Protein AF-A0A7R9CDE8-F1 (afdb_monomer_lite)

pLDDT: mean 76.6, std 14.54, range [32.41, 92.19]

InterPro domains:
  IPR005607 BSD domain [PS50858] (102-149)
  IPR005607 BSD domain [SM00751] (102-157)
  IPR011993 PH-like domain superfamily [G3DSA:2.30.29.30] (1-110)
  IPR013876 TFIIH p62 subunit, N-terminal [PF08567] (16-100)
  IPR027079 TFIIH subunit Tfb1/GTF2H1 [PTHR12856] (1-173)
  IPR035925 BSD domain superfamily [SSF140383] (107-149)

Organism: Timema cristinae (NCBI:txid61476)

Foldseek 3Di:
DDPPPFAFPDKDQQKDWDHFRGIWTDTLFWTWTDGPPDPDGPDIGGLLFFPDKDFDDPPDPWTWIWTAGPVRDITIMTGDDPVDPVVSVVSSVVVRVVSVVSNVVVVVVVVVVVVVVVVLCVVDVVLVVVCCVCPVVPVDHPVVSCVPPVVVVVVVVVVVVPPPDDPPPVPPPPDDDD

Secondary structure (DSSP, 8-state):
-------EEEEES-EEETTB-EEEEEESSEEEEEETT--SEEEEEETTTEEEEEEPPTT-SS-EEEEEETTS-EEEEEE--TT-HHHHHHHHHHHHHHHHHHHHHHHHHHHHHHHHHHHHHHH-HHHHHHHIIIIITTSS-HHHHIIIIIHHHHHHHHHHTT-----GGGS-------

Radius of gyration: 25.06 Å; chains: 1; bounding box: 55×73×56 Å

Structure (mmCIF, N/CA/C/O backbone):
data_AF-A0A7R9CDE8-F1
#
_entry.id   AF-A0A7R9CDE8-F1
#
loop_
_atom_site.group_PDB
_atom_site.id
_atom_site.type_symbol
_atom_site.label_atom_id
_atom_site.label_alt_id
_atom_site.label_comp_id
_atom_site.label_asym_id
_atom_site.label_entity_id
_atom_site.label_seq_id
_atom_site.pdbx_PDB_ins_code
_atom_site.Cartn_x
_atom_site.Cartn_y
_atom_site.Cartn_z
_atom_site.occupancy
_atom_site.B_iso_or_equiv
_atom_site.auth_seq_id
_atom_site.auth_comp_id
_atom_site.auth_asym_id
_atom_site.auth_atom_id
_atom_site.pdbx_PDB_model_num
ATOM 1 N N . MET A 1 1 ? -23.357 2.181 -11.355 1.00 32.41 1 MET A N 1
ATOM 2 C CA . MET A 1 1 ? -21.954 1.822 -11.059 1.00 32.41 1 MET A CA 1
ATOM 3 C C . MET A 1 1 ? -21.377 2.973 -10.256 1.00 32.41 1 MET A C 1
ATOM 5 O O . MET A 1 1 ? -21.365 4.085 -10.759 1.00 32.41 1 MET A O 1
ATOM 9 N N . THR A 1 2 ? -21.061 2.762 -8.981 1.00 33.72 2 THR A N 1
ATOM 10 C CA . THR A 1 2 ? -20.652 3.831 -8.057 1.00 33.72 2 THR A CA 1
ATOM 11 C C . THR A 1 2 ? -19.143 4.044 -8.179 1.00 33.72 2 THR A C 1
ATOM 13 O O . THR A 1 2 ? -18.366 3.422 -7.460 1.00 33.72 2 THR A O 1
ATOM 16 N N . THR A 1 3 ? -18.696 4.856 -9.135 1.00 39.66 3 THR A N 1
ATOM 17 C CA . THR A 1 3 ? -17.287 5.264 -9.200 1.00 39.66 3 THR A CA 1
ATOM 18 C C . THR A 1 3 ? -17.080 6.383 -8.187 1.00 39.66 3 THR A C 1
ATOM 20 O O . THR A 1 3 ? -17.250 7.558 -8.500 1.00 39.66 3 THR A O 1
ATOM 23 N N . SER A 1 4 ? -16.783 6.019 -6.942 1.00 49.47 4 SER A N 1
ATOM 24 C CA . SER A 1 4 ? -16.124 6.930 -6.011 1.00 49.47 4 SER A CA 1
ATOM 25 C C . SER A 1 4 ? -14.813 7.361 -6.670 1.00 49.47 4 SER A C 1
ATOM 27 O O . SER A 1 4 ? -13.915 6.536 -6.828 1.00 49.47 4 SER A O 1
ATOM 29 N N . SER A 1 5 ? -14.757 8.601 -7.159 1.00 52.75 5 SER A N 1
ATOM 30 C CA . SER A 1 5 ? -13.562 9.196 -7.757 1.00 52.75 5 SER A CA 1
ATOM 31 C C . SER A 1 5 ? -12.474 9.264 -6.692 1.00 52.75 5 SER A C 1
ATOM 33 O O . SER A 1 5 ? -12.478 10.159 -5.855 1.00 52.75 5 SER A O 1
ATOM 35 N N . GLU A 1 6 ? -11.592 8.273 -6.669 1.00 66.88 6 GLU A N 1
ATOM 36 C CA . GLU A 1 6 ? -10.419 8.287 -5.804 1.00 66.88 6 GLU A CA 1
ATOM 37 C C . GLU A 1 6 ? -9.305 9.098 -6.461 1.00 66.88 6 GLU A C 1
ATOM 39 O O . GLU A 1 6 ? -9.012 8.923 -7.646 1.00 66.88 6 GLU A O 1
ATOM 44 N N . ASP A 1 7 ? -8.654 9.953 -5.674 1.00 79.62 7 ASP A N 1
ATOM 45 C CA . ASP A 1 7 ? -7.469 10.685 -6.107 1.00 79.62 7 ASP A CA 1
ATOM 46 C C . ASP A 1 7 ? -6.307 9.722 -6.377 1.00 79.62 7 ASP A C 1
ATOM 48 O O . ASP A 1 7 ? -5.789 9.042 -5.480 1.00 79.62 7 ASP A O 1
ATOM 52 N N . VAL A 1 8 ? -5.897 9.675 -7.645 1.00 85.88 8 VAL A N 1
ATOM 53 C CA . VAL A 1 8 ? -4.710 8.954 -8.104 1.00 85.88 8 VAL A CA 1
ATOM 54 C C . VAL A 1 8 ? -3.488 9.821 -7.821 1.00 85.88 8 VAL A C 1
ATOM 56 O O . VAL A 1 8 ? -3.325 10.890 -8.403 1.00 85.88 8 VAL A O 1
ATOM 59 N N . LEU A 1 9 ? -2.608 9.341 -6.946 1.00 87.69 9 LEU A N 1
ATOM 60 C CA . LEU A 1 9 ? -1.370 10.028 -6.575 1.00 87.69 9 LEU A CA 1
ATOM 61 C C . LEU A 1 9 ? -0.237 9.722 -7.558 1.00 87.69 9 LEU A C 1
ATOM 63 O O . LEU A 1 9 ? 0.574 10.590 -7.872 1.00 87.69 9 LEU A O 1
ATOM 67 N N . LEU A 1 10 ? -0.167 8.477 -8.033 1.00 88.62 10 LEU A N 1
ATOM 68 C CA . LEU A 1 10 ? 0.856 8.025 -8.972 1.00 88.62 10 LEU A CA 1
ATOM 69 C C . LEU A 1 10 ? 0.290 6.940 -9.887 1.00 88.62 10 LEU A C 1
ATOM 71 O O . LEU A 1 10 ? -0.425 6.049 -9.431 1.00 88.62 10 LEU A O 1
ATOM 75 N N . GLN A 1 11 ? 0.657 6.982 -11.164 1.00 89.81 11 GLN A N 1
ATOM 76 C CA . GLN A 1 11 ? 0.333 5.942 -12.140 1.00 89.81 11 GLN A CA 1
ATOM 77 C C . GLN A 1 11 ? 1.594 5.519 -12.897 1.00 89.81 11 GLN A C 1
ATOM 79 O O . GLN A 1 11 ? 2.319 6.372 -13.403 1.00 89.81 11 GLN A O 1
ATOM 84 N N . ILE A 1 12 ? 1.853 4.213 -12.980 1.00 89.25 12 ILE A N 1
ATOM 85 C CA . ILE A 1 12 ? 2.988 3.632 -13.710 1.00 89.25 12 ILE A CA 1
ATOM 86 C C . ILE A 1 12 ? 2.454 2.581 -14.687 1.00 89.25 12 ILE A C 1
ATOM 88 O O . ILE A 1 12 ? 1.995 1.523 -14.262 1.00 89.25 12 ILE A O 1
ATOM 92 N N . GLY A 1 13 ? 2.525 2.859 -15.992 1.00 85.44 13 GLY A N 1
ATOM 93 C CA . GLY A 1 13 ? 1.941 2.011 -17.046 1.00 85.44 13 GLY A CA 1
ATOM 94 C C . GLY A 1 13 ? 2.706 0.731 -17.378 1.00 85.44 13 GLY A C 1
ATOM 95 O O . GLY A 1 13 ? 2.175 -0.168 -18.012 1.00 85.44 13 GLY A O 1
ATOM 96 N N . GLN A 1 14 ? 3.966 0.629 -16.971 1.00 86.88 14 GLN A N 1
ATOM 97 C CA . GLN A 1 14 ? 4.861 -0.433 -17.435 1.00 86.88 14 GLN A CA 1
ATOM 98 C C . GLN A 1 14 ? 5.123 -1.454 -16.335 1.00 86.88 14 GLN A C 1
ATOM 100 O O . GLN A 1 14 ? 6.269 -1.749 -15.979 1.00 86.88 14 GLN A O 1
ATOM 105 N N . VAL A 1 15 ? 4.032 -1.971 -15.765 1.00 90.12 15 VAL A N 1
ATOM 106 C CA . VAL A 1 15 ? 4.065 -2.884 -14.625 1.00 90.12 15 VAL A CA 1
ATOM 107 C C . VAL A 1 15 ? 3.381 -4.197 -14.972 1.00 90.12 15 VAL A C 1
ATOM 109 O O . VAL A 1 15 ? 2.166 -4.299 -15.104 1.00 90.12 15 VAL A O 1
ATOM 112 N N . ARG A 1 16 ? 4.171 -5.262 -15.027 1.00 88.88 16 ARG A N 1
ATOM 113 C CA . ARG A 1 16 ? 3.683 -6.621 -15.211 1.00 88.88 16 ARG A CA 1
ATOM 114 C C . ARG A 1 16 ? 3.295 -7.238 -13.873 1.00 88.88 16 ARG A C 1
ATOM 116 O O . ARG A 1 16 ? 4.098 -7.290 -12.941 1.00 88.88 16 ARG A O 1
ATOM 123 N N . TYR A 1 17 ? 2.091 -7.787 -13.793 1.00 88.12 17 TYR A N 1
ATOM 124 C CA . TYR A 1 17 ? 1.631 -8.577 -12.655 1.00 88.12 17 TYR A CA 1
ATOM 125 C C . TYR A 1 17 ? 1.186 -9.964 -13.125 1.00 88.12 17 TYR A C 1
ATOM 127 O O . TYR A 1 17 ? 0.364 -10.113 -14.030 1.00 88.12 17 TYR A O 1
ATOM 135 N N . LYS A 1 18 ? 1.734 -11.017 -12.505 1.00 83.69 18 LYS A N 1
ATOM 136 C CA . LYS A 1 18 ? 1.545 -12.419 -12.928 1.00 83.69 18 LYS A CA 1
ATOM 137 C C . LYS A 1 18 ? 1.888 -12.620 -14.417 1.00 83.69 18 LYS A C 1
ATOM 139 O O . LYS A 1 18 ? 3.065 -12.682 -14.759 1.00 83.69 18 LYS A O 1
ATOM 144 N N . LYS A 1 19 ? 0.878 -12.759 -15.283 1.00 79.12 19 LYS A N 1
ATOM 145 C CA . LYS A 1 19 ? 1.012 -12.959 -16.739 1.00 79.12 19 LYS A CA 1
ATOM 146 C C . LYS A 1 19 ? 0.460 -11.789 -17.566 1.00 79.12 19 LYS A C 1
ATOM 148 O O . LYS A 1 19 ? 0.449 -11.894 -18.784 1.00 79.12 19 LYS A O 1
ATOM 153 N N . GLY A 1 20 ? -0.030 -10.731 -16.921 1.00 81.25 20 GLY A N 1
ATOM 154 C CA . GLY A 1 20 ? -0.590 -9.565 -17.597 1.00 81.25 20 GLY A CA 1
ATOM 155 C C . GLY A 1 20 ? 0.340 -8.367 -17.484 1.00 81.25 20 GLY A C 1
ATOM 156 O O . GLY A 1 20 ? 0.901 -8.117 -16.415 1.00 81.25 20 GLY A O 1
ATOM 157 N N . ASP A 1 21 ? 0.492 -7.645 -18.584 1.00 88.12 21 ASP A N 1
ATOM 158 C CA . ASP A 1 21 ? 1.012 -6.281 -18.589 1.00 88.12 21 ASP A CA 1
ATOM 159 C C . ASP A 1 21 ? -0.108 -5.313 -18.210 1.00 88.12 21 ASP A C 1
ATOM 161 O O . ASP A 1 21 ? -1.286 -5.620 -18.401 1.00 88.12 21 ASP A O 1
ATOM 165 N N . GLY A 1 22 ? 0.240 -4.191 -17.592 1.00 89.81 22 GLY A N 1
ATOM 166 C CA . GLY A 1 22 ? -0.759 -3.246 -17.129 1.00 89.81 22 GLY A CA 1
ATOM 167 C C . GLY A 1 22 ? -0.195 -2.092 -16.318 1.00 89.81 22 GLY A C 1
ATOM 168 O O . GLY A 1 22 ? 1.013 -1.958 -16.115 1.00 89.81 22 GLY A O 1
ATOM 169 N N . THR A 1 23 ? -1.111 -1.284 -15.806 1.00 90.06 23 THR A N 1
ATOM 170 C CA . THR A 1 23 ? -0.811 -0.034 -15.118 1.00 90.06 23 THR A CA 1
ATOM 171 C C . THR A 1 23 ? -1.046 -0.179 -13.621 1.00 90.06 23 THR A C 1
ATOM 173 O O . THR A 1 23 ? -2.113 -0.602 -13.169 1.00 90.06 23 THR A O 1
ATOM 176 N N . LEU A 1 24 ? -0.035 0.185 -12.835 1.00 91.12 24 LEU A N 1
ATOM 177 C CA . LEU A 1 24 ? -0.119 0.292 -11.384 1.00 91.12 24 LEU A CA 1
ATOM 178 C C . LEU A 1 24 ? -0.553 1.707 -10.997 1.00 91.12 24 LEU A C 1
ATOM 180 O O . LEU A 1 24 ? 0.096 2.679 -11.370 1.00 91.12 24 LEU A O 1
ATOM 184 N N . TYR A 1 25 ? -1.607 1.803 -10.200 1.00 90.12 25 TYR A N 1
ATOM 185 C CA . TYR A 1 25 ? -2.165 3.034 -9.662 1.00 90.12 25 TYR A CA 1
ATOM 186 C C . TYR A 1 25 ? -1.993 3.053 -8.148 1.00 90.12 25 TYR A C 1
ATOM 188 O O . TYR A 1 25 ? -2.468 2.173 -7.430 1.0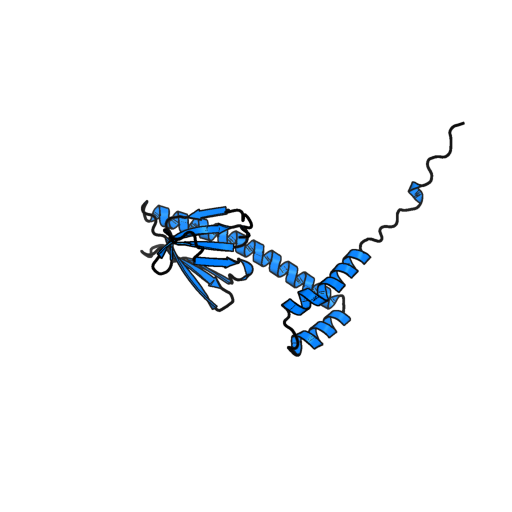0 90.12 25 TYR A O 1
ATOM 196 N N . VAL A 1 26 ? -1.319 4.081 -7.657 1.00 90.50 26 VAL A N 1
ATOM 197 C CA . VAL A 1 26 ? -1.220 4.399 -6.236 1.00 90.50 26 VAL A CA 1
ATOM 198 C C . VAL A 1 26 ? -2.258 5.480 -5.961 1.00 90.50 26 VAL A C 1
ATOM 200 O O . VAL A 1 26 ? -2.131 6.596 -6.464 1.00 90.50 26 VAL A O 1
ATOM 203 N N . MET A 1 27 ? -3.312 5.141 -5.225 1.00 90.19 27 MET A N 1
ATOM 204 C CA . MET A 1 27 ? -4.382 6.070 -4.844 1.00 90.19 27 MET A CA 1
ATOM 205 C C . MET A 1 27 ? -4.189 6.512 -3.389 1.00 90.19 27 MET A C 1
ATOM 207 O O . MET A 1 27 ? -3.269 6.059 -2.715 1.00 90.19 27 MET A O 1
ATOM 211 N N . ASN A 1 28 ? -5.045 7.393 -2.873 1.00 85.25 28 ASN A N 1
ATOM 212 C CA . ASN A 1 28 ? -4.934 7.844 -1.481 1.00 85.25 28 ASN A CA 1
ATOM 213 C C . ASN A 1 28 ? -5.251 6.746 -0.439 1.00 85.25 28 ASN A C 1
ATOM 215 O O . ASN A 1 28 ? -4.642 6.725 0.629 1.00 85.25 28 ASN A O 1
ATOM 219 N N . GLU A 1 29 ? -6.165 5.816 -0.741 1.00 83.62 29 GLU A N 1
ATOM 220 C CA . GLU A 1 29 ? -6.612 4.779 0.214 1.00 83.62 29 GLU A CA 1
ATOM 221 C C . GLU A 1 29 ? -6.159 3.355 -0.142 1.00 83.62 29 GLU A C 1
ATOM 223 O O . GLU A 1 29 ? -6.133 2.460 0.713 1.00 83.62 29 GLU A O 1
ATOM 228 N N . ARG A 1 30 ? -5.794 3.125 -1.407 1.00 88.62 30 ARG A N 1
ATOM 229 C CA . ARG A 1 30 ? -5.478 1.792 -1.918 1.00 88.62 30 ARG A CA 1
ATOM 230 C C . ARG A 1 30 ? -4.464 1.800 -3.053 1.00 88.62 30 ARG A C 1
ATOM 232 O O . ARG A 1 30 ? -4.328 2.754 -3.810 1.00 88.62 30 ARG A O 1
ATOM 239 N N . LEU A 1 31 ? -3.789 0.669 -3.201 1.00 90.50 31 LEU A N 1
ATOM 240 C CA . LEU A 1 31 ? -2.982 0.331 -4.362 1.00 90.50 31 LEU A CA 1
ATOM 241 C C . LEU A 1 31 ? -3.828 -0.509 -5.321 1.00 90.50 31 LEU A C 1
ATOM 243 O O . LEU A 1 31 ? -4.306 -1.577 -4.939 1.00 90.50 31 LEU A O 1
ATOM 247 N N . ALA A 1 32 ? -3.981 -0.063 -6.561 1.00 90.50 32 ALA A N 1
ATOM 248 C CA . ALA A 1 32 ? -4.718 -0.773 -7.598 1.00 90.50 32 ALA A CA 1
ATOM 249 C C . ALA A 1 32 ? -3.809 -1.107 -8.784 1.00 90.50 32 ALA A C 1
ATOM 251 O O . ALA A 1 32 ? -2.917 -0.346 -9.131 1.00 90.50 32 ALA A O 1
ATOM 252 N N . TRP A 1 33 ? -4.033 -2.244 -9.431 1.00 90.81 33 TRP A N 1
ATOM 253 C CA . TRP A 1 33 ? -3.384 -2.592 -10.691 1.00 90.81 33 TRP A CA 1
ATOM 254 C C . TRP A 1 33 ? -4.443 -3.009 -11.706 1.00 90.81 33 TRP A C 1
ATOM 256 O O . TRP A 1 33 ? -5.317 -3.839 -11.416 1.00 90.81 33 TRP A O 1
ATOM 266 N N . MET A 1 34 ? -4.365 -2.409 -12.889 1.00 88.31 34 MET A N 1
ATOM 267 C CA . MET A 1 34 ? -5.272 -2.651 -14.006 1.00 88.31 34 MET A CA 1
ATOM 268 C C . MET A 1 34 ? -4.498 -3.300 -15.142 1.00 88.31 34 MET A C 1
ATOM 270 O O . MET A 1 34 ? -3.383 -2.886 -15.440 1.00 88.31 34 MET A O 1
ATOM 274 N N . VAL A 1 35 ? -5.083 -4.325 -15.755 1.00 87.00 35 VAL A N 1
ATOM 275 C CA . VAL A 1 35 ? -4.462 -5.023 -16.883 1.00 87.00 35 VAL A CA 1
ATOM 276 C C . VAL A 1 35 ? -4.670 -4.213 -18.158 1.00 87.00 35 VAL A C 1
ATOM 278 O O . VAL A 1 35 ? -5.769 -3.716 -18.408 1.00 87.00 35 VAL A O 1
ATOM 281 N N . ASP A 1 36 ? -3.633 -4.107 -18.980 1.00 73.12 36 ASP A N 1
ATOM 282 C CA . ASP A 1 36 ? -3.761 -3.507 -20.302 1.00 73.12 36 ASP A CA 1
ATOM 283 C C . ASP A 1 36 ? -4.755 -4.358 -21.115 1.00 73.12 36 ASP A C 1
ATOM 285 O O . ASP A 1 36 ? -4.695 -5.591 -21.095 1.00 73.12 36 ASP A O 1
ATOM 289 N N . HIS A 1 37 ? -5.720 -3.719 -21.779 1.00 66.38 37 HIS A N 1
ATOM 290 C CA . HIS A 1 37 ? -6.834 -4.348 -22.521 1.00 66.38 37 HIS A CA 1
ATOM 291 C C . HIS A 1 37 ? -8.042 -4.869 -21.718 1.00 66.38 37 HIS A C 1
ATOM 293 O O . HIS A 1 37 ? -8.970 -5.414 -22.323 1.00 66.38 37 HIS A O 1
ATOM 299 N N . ARG A 1 38 ? -8.110 -4.682 -20.393 1.00 63.59 38 ARG A N 1
ATOM 300 C CA . ARG A 1 38 ? -9.394 -4.751 -19.668 1.00 63.59 38 ARG A CA 1
ATOM 301 C C . ARG A 1 38 ? -9.498 -3.562 -18.721 1.00 63.59 38 ARG A C 1
ATOM 303 O O . ARG A 1 38 ? -8.724 -3.480 -17.777 1.00 63.59 38 ARG A O 1
ATOM 310 N N . ASP A 1 39 ? -10.531 -2.736 -18.882 1.00 64.62 39 ASP A N 1
ATOM 311 C CA . ASP A 1 39 ? -10.930 -1.672 -17.935 1.00 64.62 39 ASP A CA 1
ATOM 312 C C . ASP A 1 39 ? -11.428 -2.214 -16.573 1.00 64.62 39 ASP A C 1
ATOM 314 O O . ASP A 1 39 ? -12.243 -1.612 -15.878 1.00 64.62 39 ASP A O 1
ATOM 318 N N . MET A 1 40 ? -10.967 -3.400 -16.175 1.00 68.06 40 MET A N 1
ATOM 319 C CA . MET A 1 40 ? -11.255 -4.005 -14.888 1.00 68.06 40 MET A CA 1
ATOM 320 C C . MET A 1 40 ? -10.000 -3.993 -14.024 1.00 68.06 40 MET A C 1
ATOM 322 O O . MET A 1 40 ? -8.969 -4.585 -14.364 1.00 68.06 40 MET A O 1
ATOM 326 N N . VAL A 1 41 ? -10.135 -3.382 -12.847 1.00 75.00 41 VAL A N 1
ATOM 327 C CA . VAL A 1 41 ? -9.157 -3.475 -11.764 1.00 75.00 41 VAL A CA 1
ATOM 328 C C . VAL A 1 41 ? -8.971 -4.948 -11.412 1.00 75.00 41 VAL A C 1
ATOM 330 O O . VAL A 1 41 ? -9.873 -5.595 -10.883 1.00 75.00 41 VAL A O 1
ATOM 333 N N . SER A 1 42 ? -7.802 -5.494 -11.738 1.00 80.62 42 SER A N 1
ATOM 334 C CA . SER A 1 42 ? -7.503 -6.909 -11.501 1.00 80.62 42 SER A CA 1
ATOM 335 C C . SER A 1 42 ? -7.006 -7.153 -10.082 1.00 80.62 42 SER A C 1
ATOM 337 O O . SER A 1 42 ? -7.159 -8.250 -9.550 1.00 80.62 42 SER A O 1
ATOM 339 N N . VAL A 1 43 ? -6.385 -6.144 -9.473 1.00 85.56 43 VAL A N 1
ATOM 340 C CA . VAL A 1 43 ? -5.821 -6.229 -8.129 1.00 85.56 43 VAL A CA 1
ATOM 341 C C . VAL A 1 43 ? -6.074 -4.913 -7.413 1.00 85.56 43 VAL A C 1
ATOM 343 O O . VAL A 1 43 ? -5.788 -3.854 -7.962 1.00 85.56 43 VAL A O 1
ATOM 346 N N . SER A 1 44 ? -6.583 -4.971 -6.186 1.00 89.50 44 SER A N 1
ATOM 347 C CA . SER A 1 44 ? -6.777 -3.802 -5.332 1.00 89.50 44 SER A CA 1
ATOM 348 C C . SER A 1 44 ? -6.470 -4.178 -3.889 1.00 89.50 44 SER A C 1
ATOM 350 O O . SER A 1 44 ? -6.998 -5.169 -3.390 1.00 89.50 44 SER A O 1
ATOM 352 N N . HIS A 1 45 ? -5.604 -3.411 -3.233 1.00 89.19 45 HIS A N 1
ATOM 353 C CA . HIS A 1 45 ? -5.202 -3.625 -1.846 1.00 89.19 45 HIS A CA 1
ATOM 354 C C . HIS A 1 45 ? -5.297 -2.318 -1.072 1.00 89.19 45 HIS A C 1
ATOM 356 O O . HIS A 1 45 ? -4.664 -1.333 -1.455 1.00 89.19 45 HIS A O 1
ATOM 362 N N . ARG A 1 46 ? -6.046 -2.308 0.031 1.00 88.75 46 ARG A N 1
ATOM 363 C CA . ARG A 1 46 ? -6.088 -1.157 0.939 1.00 88.75 46 ARG A CA 1
ATOM 364 C C . ARG A 1 46 ? -4.793 -1.062 1.733 1.00 88.75 46 ARG A C 1
ATOM 366 O O . ARG A 1 46 ? -4.197 -2.085 2.066 1.00 88.75 46 ARG A O 1
ATOM 373 N N . TYR A 1 47 ? -4.371 0.152 2.081 1.00 88.31 47 TYR A N 1
ATOM 374 C CA . TYR A 1 47 ? -3.153 0.334 2.883 1.00 88.31 47 TYR A CA 1
ATOM 375 C C . TYR A 1 47 ? -3.255 -0.249 4.292 1.00 88.31 47 TYR A C 1
ATOM 377 O O . TYR A 1 47 ? -2.237 -0.658 4.842 1.00 88.31 47 TYR A O 1
ATOM 385 N N . THR A 1 48 ? -4.465 -0.349 4.843 1.00 83.56 48 THR A N 1
ATOM 386 C CA . THR A 1 48 ? -4.750 -1.003 6.130 1.00 83.56 48 THR A CA 1
ATOM 387 C C . THR A 1 48 ? -4.394 -2.485 6.132 1.00 83.56 48 THR A C 1
ATOM 389 O O . THR A 1 48 ? -3.966 -3.019 7.150 1.00 83.56 48 THR A O 1
ATOM 392 N N . ASP A 1 49 ? -4.530 -3.139 4.979 1.00 85.44 49 ASP A N 1
ATOM 393 C CA . ASP A 1 49 ? -4.353 -4.585 4.852 1.00 85.44 49 ASP A CA 1
ATOM 394 C C . ASP A 1 49 ? -2.911 -4.932 4.476 1.00 85.44 49 ASP A C 1
ATOM 396 O O . ASP A 1 49 ? -2.498 -6.088 4.568 1.00 85.44 49 ASP A O 1
ATOM 400 N N . ILE A 1 50 ? -2.119 -3.938 4.067 1.00 88.62 50 ILE A N 1
ATOM 401 C CA . ILE A 1 50 ? -0.720 -4.106 3.690 1.00 88.62 50 ILE A CA 1
ATOM 402 C C . ILE A 1 50 ? 0.145 -4.106 4.947 1.00 88.62 50 ILE A C 1
ATOM 404 O O . ILE A 1 50 ? 0.370 -3.085 5.590 1.00 88.62 50 ILE A O 1
ATOM 408 N N . LYS A 1 51 ? 0.723 -5.268 5.240 1.00 84.56 51 LYS A N 1
ATOM 409 C CA . LYS A 1 51 ? 1.639 -5.460 6.363 1.00 84.56 51 LYS A CA 1
ATOM 410 C C . LYS A 1 51 ? 3.008 -4.858 6.086 1.00 84.56 51 LYS A C 1
ATOM 412 O O . LYS A 1 51 ? 3.610 -4.224 6.950 1.00 84.56 51 LYS A O 1
ATOM 417 N N . LEU A 1 52 ? 3.545 -5.135 4.900 1.00 86.00 52 LEU A N 1
ATOM 418 C CA . LEU A 1 52 ? 4.862 -4.666 4.487 1.00 86.00 52 LEU A CA 1
ATOM 419 C C . LEU A 1 52 ? 5.008 -4.693 2.970 1.00 86.00 52 LEU A C 1
ATOM 4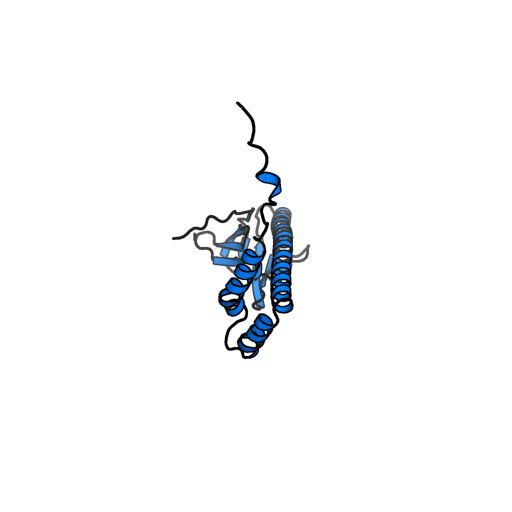21 O O . LEU A 1 52 ? 4.354 -5.461 2.269 1.00 86.00 52 LEU A O 1
ATOM 425 N N . GLN A 1 53 ? 5.941 -3.892 2.477 1.00 87.50 53 GLN A N 1
ATOM 426 C CA . GLN A 1 53 ? 6.423 -3.968 1.107 1.00 87.50 53 GLN A CA 1
ATOM 427 C C . GLN A 1 53 ? 7.883 -4.417 1.087 1.00 87.50 53 GLN A C 1
ATOM 429 O O . GLN A 1 53 ? 8.652 -4.147 2.010 1.00 87.50 53 GLN A O 1
ATOM 434 N N . LYS A 1 54 ? 8.269 -5.108 0.021 1.00 89.00 54 LYS A N 1
ATOM 435 C CA . LYS A 1 54 ? 9.636 -5.527 -0.263 1.00 89.00 54 LYS A CA 1
ATOM 436 C C . LYS A 1 54 ? 9.964 -5.143 -1.688 1.00 89.00 54 LYS A C 1
ATOM 438 O O . LYS A 1 54 ? 9.155 -5.335 -2.588 1.00 89.00 54 LYS A O 1
ATOM 443 N N . ILE A 1 55 ? 11.170 -4.653 -1.895 1.00 89.25 55 ILE A N 1
ATOM 444 C CA . ILE A 1 55 ? 11.706 -4.426 -3.230 1.00 89.25 55 ILE A CA 1
ATOM 445 C C . ILE A 1 55 ? 12.777 -5.466 -3.528 1.00 89.25 55 ILE A C 1
ATOM 447 O O . ILE A 1 55 ? 13.458 -5.955 -2.623 1.00 89.25 55 ILE A O 1
ATOM 451 N N . SER A 1 56 ? 12.937 -5.808 -4.801 1.00 83.50 56 SER A N 1
ATOM 452 C CA . SER A 1 56 ? 14.094 -6.572 -5.248 1.00 83.50 56 SER A CA 1
ATOM 453 C C . SER A 1 56 ? 15.377 -5.776 -4.959 1.00 83.50 56 SER A C 1
ATOM 455 O O . SER A 1 56 ? 15.412 -4.582 -5.286 1.00 83.50 56 SER A O 1
ATOM 457 N N . PRO A 1 57 ? 16.425 -6.410 -4.399 1.00 77.31 57 PRO A N 1
ATOM 458 C CA . PRO A 1 57 ? 17.699 -5.746 -4.151 1.00 77.31 57 PRO A CA 1
ATOM 459 C C . PRO A 1 57 ? 18.313 -5.216 -5.450 1.00 77.31 57 PRO A C 1
ATOM 461 O O . PRO A 1 57 ? 18.111 -5.781 -6.532 1.00 77.31 57 PRO A O 1
ATOM 464 N N . GLU A 1 58 ? 19.051 -4.117 -5.328 1.00 67.12 58 GLU A N 1
ATOM 465 C CA . GLU A 1 58 ? 19.725 -3.460 -6.446 1.00 67.12 58 GLU A CA 1
ATOM 466 C C . GLU A 1 58 ? 20.744 -4.414 -7.089 1.00 67.12 58 GLU A C 1
ATOM 468 O O . GLU A 1 58 ? 21.471 -5.127 -6.400 1.00 67.12 58 GLU A O 1
ATOM 473 N N . GLY A 1 59 ? 20.737 -4.497 -8.423 1.00 67.50 59 GLY A N 1
ATOM 474 C CA . GLY A 1 59 ? 21.579 -5.424 -9.192 1.00 67.50 59 GLY A CA 1
ATOM 475 C C . GLY A 1 59 ? 20.896 -6.723 -9.641 1.00 67.50 59 GLY A C 1
ATOM 476 O O . GLY A 1 59 ? 21.469 -7.470 -10.433 1.00 67.50 59 GLY A O 1
ATOM 477 N N . LYS A 1 60 ? 19.656 -7.007 -9.212 1.00 74.50 60 LYS A N 1
ATOM 478 C CA . LYS A 1 60 ? 18.857 -8.094 -9.810 1.00 74.50 60 LYS A CA 1
ATOM 479 C C . LYS A 1 60 ? 18.357 -7.678 -11.205 1.00 74.50 60 LYS A C 1
ATOM 481 O O . LYS A 1 60 ? 17.836 -6.576 -11.347 1.00 74.50 60 LYS A O 1
ATOM 486 N N . PRO A 1 61 ? 18.378 -8.578 -12.209 1.00 70.75 61 PRO A N 1
ATOM 487 C CA . PRO A 1 61 ? 17.862 -8.287 -13.553 1.00 70.75 61 PRO A CA 1
ATOM 488 C C . PRO A 1 61 ? 16.338 -8.103 -13.587 1.00 70.75 61 PRO A C 1
ATOM 490 O O . PRO A 1 61 ? 15.786 -7.659 -14.586 1.00 70.75 61 PRO A O 1
ATOM 493 N N . LYS A 1 62 ? 15.639 -8.479 -12.508 1.00 80.56 62 LYS A N 1
ATOM 494 C CA . LYS A 1 62 ? 14.193 -8.318 -12.369 1.00 80.56 62 LYS A CA 1
ATOM 495 C C . LYS A 1 62 ? 13.906 -7.294 -11.284 1.00 80.56 62 LYS A C 1
ATOM 497 O O . LYS A 1 62 ? 14.052 -7.604 -10.104 1.00 80.56 62 LYS A O 1
ATOM 502 N N . ILE A 1 63 ? 13.462 -6.114 -11.701 1.00 89.06 63 ILE A N 1
ATOM 503 C CA . ILE A 1 63 ? 13.032 -5.045 -10.803 1.00 89.06 63 ILE A CA 1
ATOM 504 C C . ILE A 1 63 ? 11.598 -5.342 -10.381 1.00 89.06 63 ILE A C 1
ATOM 506 O O . ILE A 1 63 ? 10.687 -5.396 -11.210 1.00 89.06 63 ILE A O 1
ATOM 510 N N . GLN A 1 64 ? 11.413 -5.652 -9.102 1.00 89.25 64 GLN A N 1
ATOM 511 C CA . GLN A 1 64 ? 10.143 -6.127 -8.565 1.00 89.25 64 GLN A CA 1
ATOM 512 C C . GLN A 1 64 ? 9.805 -5.437 -7.247 1.00 89.25 64 GLN A C 1
ATOM 514 O O . GLN A 1 64 ? 10.685 -5.183 -6.425 1.00 89.25 64 GLN A O 1
ATOM 519 N N . LEU A 1 65 ? 8.516 -5.186 -7.035 1.00 91.44 65 LEU A N 1
ATOM 520 C CA . LEU A 1 65 ? 7.953 -4.726 -5.773 1.00 91.44 65 LEU A CA 1
ATOM 521 C C . LEU A 1 65 ? 6.903 -5.734 -5.321 1.00 91.44 65 LEU A C 1
ATOM 523 O O . LEU A 1 65 ? 5.930 -5.999 -6.020 1.00 91.44 65 LEU A O 1
ATOM 527 N N . GLN A 1 66 ? 7.123 -6.319 -4.155 1.00 91.50 66 GLN A N 1
ATOM 528 C CA . GLN A 1 66 ? 6.222 -7.260 -3.519 1.00 91.50 66 GLN A CA 1
ATOM 529 C C . GLN A 1 66 ? 5.505 -6.580 -2.360 1.00 91.50 66 GLN A C 1
ATOM 531 O O . GLN A 1 66 ? 6.135 -6.065 -1.441 1.00 91.50 66 GLN A O 1
ATOM 536 N N . VAL A 1 67 ? 4.182 -6.628 -2.381 1.00 92.19 67 VAL A N 1
ATOM 537 C CA . VAL A 1 67 ? 3.316 -6.182 -1.291 1.00 92.19 67 VAL A CA 1
ATOM 538 C C . VAL A 1 67 ? 2.842 -7.415 -0.539 1.00 92.19 67 VAL A C 1
ATOM 540 O O . VAL A 1 67 ? 2.300 -8.329 -1.153 1.00 92.19 67 VAL A O 1
ATOM 543 N N . VAL A 1 68 ? 3.074 -7.462 0.769 1.00 90.19 68 VAL A N 1
ATOM 544 C CA . VAL A 1 68 ? 2.626 -8.541 1.655 1.00 90.19 68 VAL A CA 1
ATOM 545 C C . VAL A 1 68 ? 1.499 -8.009 2.521 1.00 90.19 68 VAL A C 1
ATOM 547 O O . VAL A 1 68 ? 1.642 -6.974 3.173 1.00 90.19 68 VAL A O 1
ATOM 550 N N . LEU A 1 69 ? 0.394 -8.735 2.523 1.00 90.06 69 LEU A N 1
ATOM 551 C CA . LEU A 1 69 ? -0.820 -8.403 3.244 1.00 90.06 69 LEU A CA 1
ATOM 552 C C . LEU A 1 69 ? -0.848 -9.083 4.621 1.00 90.06 69 LEU A C 1
ATOM 554 O O . LEU A 1 69 ? -0.058 -9.986 4.917 1.00 90.06 69 LEU A O 1
ATOM 558 N N . HIS A 1 70 ? -1.753 -8.632 5.483 1.00 82.62 70 HIS A N 1
ATOM 559 C CA . HIS A 1 70 ? -1.975 -9.205 6.810 1.00 82.62 70 HIS A CA 1
ATOM 560 C C . HIS A 1 70 ? -2.597 -10.610 6.772 1.00 82.62 70 HIS A C 1
ATOM 562 O O . HIS A 1 70 ? -2.355 -11.389 7.692 1.00 82.62 70 HIS A O 1
ATOM 568 N N . ASP A 1 71 ? -3.307 -10.958 5.697 1.00 82.00 71 ASP A N 1
ATOM 569 C CA . ASP A 1 71 ? -3.892 -12.287 5.451 1.00 82.00 71 ASP A CA 1
ATOM 570 C C . ASP A 1 71 ? -2.847 -13.355 5.050 1.00 82.00 71 ASP A C 1
ATOM 572 O O . ASP A 1 71 ? -3.169 -14.535 4.938 1.00 82.00 71 ASP A O 1
ATOM 576 N N . GLY A 1 72 ? -1.586 -12.955 4.838 1.00 79.56 72 GLY A N 1
ATOM 577 C CA . GLY A 1 72 ? -0.505 -13.823 4.362 1.00 79.56 72 GLY A CA 1
ATOM 578 C C . GLY A 1 72 ? -0.369 -13.884 2.836 1.00 79.56 72 GLY A C 1
ATOM 579 O O . GLY A 1 72 ? 0.615 -14.436 2.337 1.00 79.56 72 GLY A O 1
ATOM 580 N N . SER A 1 73 ? -1.290 -13.275 2.090 1.00 88.06 73 SER A N 1
ATOM 581 C CA . SER A 1 73 ? -1.201 -13.120 0.643 1.00 88.06 73 SER A CA 1
ATOM 582 C C . SER A 1 73 ? -0.091 -12.133 0.274 1.00 88.06 73 SER A C 1
ATOM 584 O O . SER A 1 73 ? 0.200 -11.165 0.983 1.00 88.06 73 SER A O 1
ATOM 586 N N . ALA A 1 74 ? 0.551 -12.365 -0.870 1.00 89.38 74 ALA A N 1
ATOM 587 C CA . ALA A 1 74 ? 1.571 -11.465 -1.387 1.00 89.38 74 ALA A CA 1
ATOM 588 C C . ALA A 1 74 ? 1.411 -11.236 -2.889 1.00 89.38 74 ALA A C 1
ATOM 590 O O . ALA A 1 74 ? 1.264 -12.176 -3.671 1.00 89.38 74 ALA A O 1
ATOM 591 N N . SER A 1 75 ? 1.498 -9.974 -3.290 1.00 90.56 75 SER A N 1
ATOM 592 C CA . SER A 1 75 ? 1.365 -9.531 -4.672 1.00 90.56 75 SER A CA 1
ATOM 593 C C . SER A 1 75 ? 2.678 -8.947 -5.167 1.00 90.56 75 SER A C 1
ATOM 595 O O . SER A 1 75 ? 3.136 -7.927 -4.660 1.00 90.56 75 SER A O 1
ATOM 597 N N . THR A 1 76 ? 3.283 -9.599 -6.162 1.00 91.62 76 THR A N 1
ATOM 598 C CA . THR A 1 76 ? 4.558 -9.179 -6.757 1.00 91.62 76 THR A CA 1
ATOM 599 C C . THR A 1 76 ? 4.335 -8.512 -8.107 1.00 91.62 76 THR A C 1
ATOM 601 O O . THR A 1 76 ? 3.894 -9.151 -9.063 1.00 91.62 76 THR A O 1
ATOM 604 N N . PHE A 1 77 ? 4.691 -7.238 -8.180 1.00 91.44 77 PHE A N 1
ATOM 605 C CA . PHE A 1 77 ? 4.673 -6.397 -9.368 1.00 91.44 77 PHE A CA 1
ATOM 606 C C . PHE A 1 77 ? 6.074 -6.332 -9.973 1.00 91.44 77 PHE A C 1
ATOM 608 O O . PHE A 1 77 ? 7.058 -6.206 -9.246 1.00 91.44 77 PHE A O 1
ATOM 615 N N . HIS A 1 78 ? 6.182 -6.431 -11.292 1.00 91.12 78 HIS A N 1
ATOM 616 C CA . HIS A 1 78 ? 7.444 -6.399 -12.020 1.00 91.12 78 HIS A CA 1
ATOM 617 C C . HIS A 1 78 ? 7.482 -5.193 -12.957 1.00 91.12 78 HIS A C 1
ATOM 619 O O . HIS A 1 78 ? 6.636 -5.069 -13.835 1.00 91.12 78 HIS A O 1
ATOM 625 N N . PHE A 1 79 ? 8.466 -4.318 -12.780 1.00 90.19 79 PHE A N 1
ATOM 626 C CA . PHE A 1 79 ? 8.624 -3.117 -13.595 1.00 90.19 79 PHE A CA 1
ATOM 627 C C . PHE A 1 79 ? 9.400 -3.471 -14.862 1.00 90.19 79 PHE A C 1
ATOM 629 O O . PHE A 1 79 ? 10.519 -3.978 -14.781 1.00 90.19 79 PHE A O 1
ATOM 636 N N . VAL A 1 80 ? 8.787 -3.222 -16.018 1.00 88.94 80 VAL A N 1
ATOM 637 C CA . VAL A 1 80 ? 9.302 -3.580 -17.351 1.00 88.94 80 VAL A CA 1
ATOM 638 C C . VAL A 1 80 ? 9.428 -2.359 -18.263 1.00 88.94 80 VAL A C 1
ATOM 640 O O . VAL A 1 80 ? 9.330 -2.482 -19.480 1.00 88.94 80 VAL A O 1
ATOM 643 N N . ASN A 1 81 ? 9.658 -1.179 -17.680 1.00 85.56 81 ASN A N 1
ATOM 644 C CA . ASN A 1 81 ? 9.825 0.072 -18.418 1.00 85.56 81 ASN A CA 1
ATOM 645 C C . ASN A 1 81 ? 10.862 -0.078 -19.554 1.00 85.56 81 ASN A C 1
ATOM 647 O O . ASN A 1 81 ? 11.974 -0.573 -19.334 1.00 85.56 81 ASN A O 1
ATOM 651 N N . HIS A 1 82 ? 10.466 0.297 -20.776 1.00 81.19 82 HIS A N 1
ATOM 652 C CA . HIS A 1 82 ? 11.269 0.159 -21.997 1.00 81.19 82 HIS A CA 1
ATOM 653 C C . HIS A 1 82 ? 12.363 1.227 -22.141 1.00 81.19 82 HIS A C 1
ATOM 655 O O . HIS A 1 82 ? 13.257 1.075 -22.966 1.00 81.19 82 HIS A O 1
ATOM 661 N N . GLU A 1 83 ? 12.319 2.297 -21.342 1.00 80.19 83 GLU A N 1
ATOM 662 C CA . GLU A 1 83 ? 13.335 3.360 -21.294 1.00 80.19 83 GLU A CA 1
ATOM 663 C C . GLU A 1 83 ? 14.643 2.900 -20.619 1.00 80.19 83 GLU A C 1
ATOM 665 O O . GLU A 1 83 ? 15.631 3.631 -20.583 1.00 80.19 83 GLU A O 1
ATOM 670 N N . GLY A 1 84 ? 14.670 1.665 -20.108 1.00 84.12 84 GLY A N 1
ATOM 671 C CA . GLY A 1 84 ? 15.855 0.999 -19.581 1.00 84.12 84 GLY A CA 1
ATOM 672 C C . GLY A 1 84 ? 15.814 0.774 -18.071 1.00 84.12 84 GLY A C 1
ATOM 673 O O . GLY A 1 84 ? 14.889 1.172 -17.363 1.00 84.12 84 GLY A O 1
ATOM 674 N N . VAL A 1 85 ? 16.861 0.123 -17.559 1.00 83.06 85 VAL A N 1
ATOM 675 C CA . VAL A 1 85 ? 16.955 -0.304 -16.149 1.00 83.06 85 VAL A CA 1
ATOM 676 C C . VAL A 1 85 ? 16.908 0.888 -15.185 1.00 83.06 85 VAL A C 1
ATOM 678 O O . VAL A 1 85 ? 16.323 0.790 -14.111 1.00 83.06 85 VAL A O 1
ATOM 681 N N . ALA A 1 86 ? 17.472 2.037 -15.571 1.00 85.25 86 ALA A N 1
ATOM 682 C CA . ALA A 1 86 ? 17.454 3.246 -14.748 1.00 85.25 86 ALA A CA 1
ATOM 683 C C . ALA A 1 86 ? 16.030 3.789 -14.533 1.00 85.25 86 ALA A C 1
ATOM 685 O O . ALA A 1 86 ? 15.677 4.161 -13.415 1.00 85.25 86 ALA A O 1
ATOM 686 N N . ALA A 1 87 ? 15.196 3.785 -15.578 1.00 86.75 87 ALA A N 1
ATOM 687 C CA . ALA A 1 87 ? 13.802 4.209 -15.483 1.00 86.75 87 ALA A CA 1
ATOM 688 C C . ALA A 1 87 ? 12.974 3.211 -14.659 1.00 86.75 87 ALA A C 1
ATOM 690 O O . ALA A 1 87 ? 12.240 3.613 -13.764 1.00 86.75 87 ALA A O 1
ATOM 691 N N . GLN A 1 88 ? 13.200 1.906 -14.852 1.00 86.44 88 GLN A N 1
ATOM 692 C CA . GLN A 1 88 ? 12.580 0.855 -14.036 1.00 86.44 88 GLN A CA 1
ATOM 693 C C . GLN A 1 88 ? 12.893 1.010 -12.537 1.00 86.44 88 GLN A C 1
ATOM 695 O O . GLN A 1 88 ? 12.003 0.846 -11.701 1.00 86.44 88 GLN A O 1
ATOM 700 N N . LEU A 1 89 ? 14.149 1.320 -12.187 1.00 86.56 89 LEU A N 1
ATOM 701 C CA . LEU A 1 89 ? 14.552 1.576 -10.799 1.00 86.56 89 LEU A CA 1
ATOM 702 C C . LEU A 1 89 ? 13.869 2.828 -10.253 1.00 86.56 89 LEU A C 1
ATOM 704 O O . LEU A 1 89 ? 13.329 2.787 -9.151 1.00 86.56 89 LEU A O 1
ATOM 708 N N . LYS A 1 90 ? 13.827 3.903 -11.046 1.00 89.00 90 LYS A N 1
ATOM 709 C CA . LYS A 1 90 ? 13.162 5.153 -10.674 1.00 89.00 90 LYS A CA 1
ATOM 710 C C . LYS A 1 90 ? 11.665 4.951 -10.426 1.00 89.00 90 LYS A C 1
ATOM 712 O O . LYS A 1 90 ? 11.159 5.414 -9.409 1.00 89.00 90 LYS A O 1
ATOM 717 N N . ASP A 1 91 ? 10.970 4.226 -11.300 1.00 89.12 91 ASP A N 1
ATOM 718 C CA . ASP A 1 91 ? 9.544 3.917 -11.145 1.00 89.12 91 ASP A CA 1
ATOM 719 C C . ASP A 1 91 ? 9.286 3.090 -9.884 1.00 89.12 91 ASP A C 1
ATOM 721 O O . ASP A 1 91 ? 8.400 3.414 -9.090 1.00 89.12 91 ASP A O 1
ATOM 725 N N . ARG A 1 92 ? 10.104 2.053 -9.660 1.00 87.81 92 ARG A N 1
ATOM 726 C CA . ARG A 1 92 ? 10.062 1.248 -8.434 1.00 87.81 92 ARG A CA 1
ATOM 727 C C . ARG A 1 92 ? 10.253 2.122 -7.201 1.00 87.81 92 ARG A C 1
ATOM 729 O O . ARG A 1 92 ? 9.492 1.972 -6.248 1.00 87.81 92 ARG A O 1
ATOM 736 N N . ASP A 1 93 ? 11.268 2.981 -7.196 1.00 89.44 93 ASP A N 1
ATOM 737 C CA . ASP A 1 93 ? 11.614 3.799 -6.035 1.00 89.44 93 ASP A CA 1
ATOM 738 C C . ASP A 1 93 ? 10.555 4.850 -5.744 1.00 89.44 93 ASP A C 1
ATOM 740 O O . ASP A 1 93 ? 10.147 4.976 -4.596 1.00 89.44 93 ASP A O 1
ATOM 744 N N . ASN A 1 94 ? 10.003 5.501 -6.766 1.00 90.12 94 ASN A N 1
ATOM 745 C CA . ASN A 1 94 ? 8.875 6.414 -6.595 1.00 90.12 94 ASN A CA 1
ATOM 746 C C . ASN A 1 94 ? 7.671 5.712 -5.950 1.00 90.12 94 ASN A C 1
ATOM 748 O O . ASN A 1 94 ? 7.100 6.213 -4.981 1.00 90.12 94 ASN A O 1
ATOM 752 N N . VAL A 1 95 ? 7.302 4.526 -6.452 1.00 89.88 95 VAL A N 1
ATOM 753 C CA . VAL A 1 95 ? 6.190 3.740 -5.896 1.00 89.88 95 VAL A CA 1
ATOM 754 C C . VAL A 1 95 ? 6.504 3.284 -4.471 1.00 89.88 95 VAL A C 1
ATOM 756 O O . VAL A 1 95 ? 5.636 3.348 -3.602 1.00 89.88 95 VAL A O 1
ATOM 759 N N . LYS A 1 96 ? 7.733 2.827 -4.216 1.00 89.44 96 LYS A N 1
ATOM 760 C CA . LYS A 1 96 ? 8.200 2.379 -2.903 1.00 89.44 96 LYS A CA 1
ATOM 761 C C . LYS A 1 96 ? 8.150 3.514 -1.881 1.00 89.44 96 LYS A C 1
ATOM 763 O O . LYS A 1 96 ? 7.514 3.335 -0.851 1.00 89.44 96 LYS A O 1
ATOM 768 N N . GLU A 1 97 ? 8.762 4.661 -2.165 1.00 91.06 97 GLU A N 1
ATOM 769 C CA . GLU A 1 97 ? 8.797 5.810 -1.252 1.00 91.06 97 GLU A CA 1
ATOM 770 C C . GLU A 1 97 ? 7.381 6.314 -0.943 1.00 91.06 97 GLU A C 1
ATOM 772 O O . GLU A 1 97 ? 7.031 6.494 0.225 1.00 91.06 97 GLU A O 1
ATOM 777 N N . LEU A 1 98 ? 6.523 6.435 -1.963 1.00 89.56 98 LEU A N 1
ATOM 778 C CA . LEU A 1 98 ? 5.138 6.866 -1.774 1.00 89.56 98 LEU A CA 1
ATOM 779 C C . LEU A 1 98 ? 4.342 5.865 -0.923 1.00 89.56 98 LEU A C 1
ATOM 781 O O . LEU A 1 98 ? 3.670 6.252 0.033 1.00 89.56 98 LEU A O 1
ATOM 785 N N . LEU A 1 99 ? 4.458 4.566 -1.213 1.00 88.75 99 LEU A N 1
ATOM 786 C CA . LEU A 1 99 ? 3.868 3.517 -0.379 1.00 88.75 99 LEU A CA 1
ATOM 787 C C . LEU A 1 99 ? 4.405 3.569 1.052 1.00 88.75 99 LEU A C 1
ATOM 789 O O . LEU A 1 99 ? 3.629 3.414 1.984 1.00 88.75 99 LEU A O 1
ATOM 793 N N . GLN A 1 100 ? 5.703 3.786 1.255 1.00 89.25 100 GLN A N 1
ATOM 794 C CA . GLN A 1 100 ? 6.299 3.850 2.587 1.00 89.25 100 GLN A CA 1
ATOM 795 C C . GLN A 1 100 ? 5.721 5.017 3.399 1.00 89.25 100 GLN A C 1
ATOM 797 O O . GLN A 1 100 ? 5.376 4.835 4.570 1.00 89.25 100 GLN A O 1
ATOM 802 N N . GLN A 1 101 ? 5.547 6.187 2.777 1.00 89.19 101 GLN A N 1
ATOM 803 C CA . GLN A 1 101 ? 4.895 7.340 3.400 1.00 89.19 101 GLN A CA 1
ATOM 804 C C . GLN A 1 101 ? 3.431 7.050 3.752 1.00 89.19 101 GLN A C 1
ATOM 806 O O . GLN A 1 101 ? 3.002 7.323 4.876 1.00 89.19 101 GL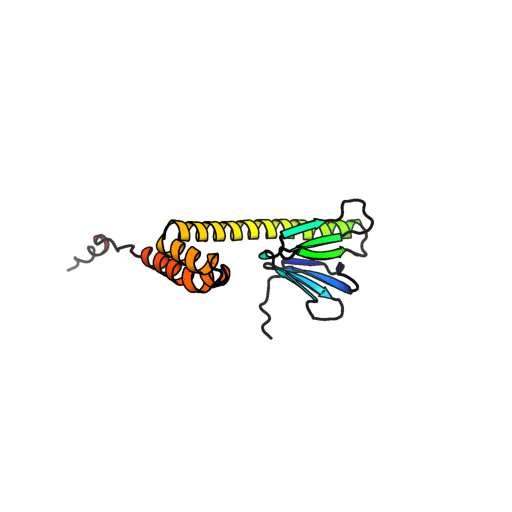N A O 1
ATOM 811 N N . LEU A 1 102 ? 2.673 6.459 2.823 1.00 87.62 102 LEU A N 1
ATOM 812 C CA . LEU A 1 102 ? 1.267 6.113 3.040 1.00 87.62 102 LEU A CA 1
ATOM 813 C C . LEU A 1 102 ? 1.125 5.059 4.142 1.00 87.62 102 LEU A C 1
ATOM 815 O O . LEU A 1 102 ? 0.394 5.281 5.100 1.00 87.62 102 LEU A O 1
ATOM 819 N N . LEU A 1 103 ? 1.891 3.969 4.096 1.00 85.62 103 LEU A N 1
ATOM 820 C CA . LEU A 1 103 ? 1.880 2.934 5.134 1.00 85.62 103 LEU A CA 1
ATOM 821 C C . LEU A 1 103 ? 2.253 3.495 6.508 1.00 85.62 103 LEU A C 1
ATOM 823 O O . LEU A 1 103 ? 1.646 3.117 7.506 1.00 85.62 103 LEU A O 1
ATOM 827 N N . GLN A 1 104 ? 3.212 4.422 6.590 1.00 86.50 104 GLN A N 1
ATOM 828 C CA . GLN A 1 104 ? 3.541 5.075 7.856 1.00 86.50 104 GLN A CA 1
ATOM 829 C C . GLN A 1 104 ? 2.392 5.955 8.362 1.00 86.50 104 GLN A C 1
ATOM 831 O O . GLN A 1 104 ? 2.103 5.941 9.560 1.00 86.50 104 GLN A O 1
ATOM 836 N N . LYS A 1 105 ? 1.733 6.704 7.471 1.00 85.00 105 LYS A N 1
ATOM 837 C CA . LYS A 1 105 ? 0.561 7.525 7.799 1.00 85.00 105 LYS A CA 1
ATOM 838 C C . LYS A 1 105 ? -0.591 6.654 8.302 1.00 85.00 105 LYS A C 1
ATOM 840 O O . LYS A 1 105 ? -1.074 6.885 9.403 1.00 85.00 105 LYS A O 1
ATOM 845 N N . PHE A 1 106 ? -0.957 5.611 7.562 1.00 81.75 106 PHE A N 1
ATOM 846 C CA . PHE A 1 106 ? -2.018 4.682 7.952 1.00 81.75 106 PHE A CA 1
ATOM 847 C C . PHE A 1 106 ? -1.672 3.916 9.225 1.00 81.75 106 PHE A C 1
ATOM 849 O O . PHE A 1 106 ? -2.523 3.783 10.089 1.00 81.75 106 PHE A O 1
ATOM 856 N N . LYS A 1 107 ? -0.421 3.488 9.426 1.00 78.69 107 LYS A N 1
ATOM 857 C CA . LYS A 1 107 ? -0.008 2.856 10.687 1.00 78.69 107 LYS A CA 1
ATOM 858 C C . LYS A 1 107 ? -0.147 3.802 11.881 1.00 78.69 107 LYS A C 1
ATOM 860 O O . LYS A 1 107 ? -0.528 3.357 12.957 1.00 78.69 107 LYS A O 1
ATOM 865 N N . ARG A 1 108 ? 0.168 5.092 11.715 1.00 78.06 108 ARG A N 1
ATOM 866 C CA . ARG A 1 108 ? -0.040 6.104 12.764 1.00 78.06 108 ARG A CA 1
ATOM 867 C C . ARG A 1 108 ? -1.523 6.306 13.057 1.00 78.06 108 ARG A C 1
ATOM 869 O O . ARG A 1 108 ? -1.883 6.308 14.225 1.00 78.06 108 ARG A O 1
ATOM 876 N N . GLU A 1 109 ? -2.355 6.423 12.026 1.00 74.88 109 GLU A N 1
ATOM 877 C CA . GLU A 1 109 ? -3.808 6.570 12.182 1.00 74.88 109 GLU A CA 1
ATOM 878 C C . GLU A 1 109 ? -4.433 5.329 12.832 1.00 74.88 109 GLU A C 1
ATOM 880 O O . GLU A 1 109 ? -5.132 5.455 13.829 1.00 74.88 109 GLU A O 1
ATOM 885 N N . VAL A 1 110 ? -4.082 4.126 12.369 1.00 71.88 110 VAL A N 1
ATOM 886 C CA . VAL A 1 110 ? -4.543 2.852 12.946 1.00 71.88 110 VAL A CA 1
ATOM 887 C C . VAL A 1 110 ? -4.092 2.708 14.399 1.00 71.88 110 VAL A C 1
ATOM 889 O O . VAL A 1 110 ? -4.887 2.314 15.248 1.00 71.88 110 VAL A O 1
ATOM 892 N N . ASN A 1 111 ? -2.840 3.054 14.719 1.00 74.12 111 ASN A N 1
ATOM 893 C CA . ASN A 1 111 ? -2.361 3.051 16.102 1.00 74.12 111 ASN A CA 1
ATOM 894 C C . ASN A 1 111 ? -3.130 4.054 16.967 1.00 74.12 111 ASN A C 1
ATOM 896 O O . ASN A 1 111 ? -3.506 3.715 18.082 1.00 74.12 111 ASN A O 1
ATOM 900 N N . LYS A 1 112 ? -3.399 5.256 16.450 1.00 76.62 112 LYS A N 1
ATOM 901 C CA . LYS A 1 112 ? -4.151 6.293 17.158 1.00 76.62 112 LYS A CA 1
ATOM 902 C C . LYS A 1 112 ? -5.596 5.861 17.414 1.00 76.62 112 LYS A C 1
ATOM 904 O O . LYS A 1 112 ? -6.075 6.007 18.533 1.00 76.62 112 LYS A O 1
ATOM 909 N N . GLU A 1 113 ? -6.263 5.270 16.424 1.00 74.19 113 GLU A N 1
ATOM 910 C CA . GLU A 1 113 ? -7.592 4.677 16.600 1.00 74.19 113 GLU A CA 1
ATOM 911 C C . GLU A 1 113 ? -7.577 3.539 17.628 1.00 74.19 113 GLU A C 1
ATOM 913 O O . GLU A 1 113 ? -8.466 3.461 18.471 1.00 74.19 113 GLU A O 1
ATOM 918 N N . LEU A 1 114 ? -6.569 2.661 17.596 1.00 73.19 114 LEU A N 1
ATOM 919 C CA . LEU A 1 114 ? -6.396 1.591 18.586 1.00 73.19 114 LEU A CA 1
ATOM 920 C C . LEU A 1 114 ? -6.166 2.139 19.997 1.00 73.19 114 LEU A C 1
ATOM 922 O O . LEU A 1 114 ? -6.745 1.619 20.951 1.00 73.19 114 LEU A O 1
ATOM 926 N N . GLU A 1 115 ? -5.349 3.179 20.142 1.00 76.69 115 GLU A N 1
ATOM 927 C CA . GLU A 1 115 ? -5.120 3.857 21.418 1.00 76.69 115 GLU A CA 1
ATOM 928 C C . GLU A 1 115 ? -6.399 4.515 21.936 1.00 76.69 115 GLU A C 1
ATOM 930 O O . GLU A 1 115 ? -6.709 4.385 23.118 1.00 76.69 115 GLU A O 1
ATOM 935 N N . GLU A 1 116 ? -7.183 5.160 21.071 1.00 77.00 116 GLU A N 1
ATOM 936 C CA . GLU A 1 116 ? -8.449 5.790 21.449 1.00 77.00 116 GLU A CA 1
ATOM 937 C C . GLU A 1 116 ? -9.493 4.745 21.867 1.00 77.00 116 GLU A C 1
ATOM 939 O O . GLU A 1 116 ? -10.135 4.884 22.908 1.00 77.00 116 GLU A O 1
ATOM 944 N N . LYS A 1 117 ? -9.581 3.629 21.134 1.00 77.12 117 LYS A N 1
ATOM 945 C CA . LYS A 1 117 ? -10.384 2.454 21.505 1.00 77.12 117 LYS A CA 1
ATOM 946 C C . LYS A 1 117 ? -9.950 1.871 22.853 1.00 77.12 117 LYS A C 1
ATOM 948 O O . LYS A 1 117 ? -10.783 1.622 23.725 1.00 77.12 117 LYS A O 1
ATOM 953 N N . ASN A 1 118 ? -8.649 1.694 23.071 1.00 76.44 118 ASN A N 1
ATOM 954 C CA . ASN A 1 118 ? -8.123 1.175 24.334 1.00 76.44 118 ASN A CA 1
ATOM 955 C C . ASN A 1 118 ? -8.357 2.152 25.502 1.00 76.44 118 ASN A C 1
ATOM 957 O O . ASN A 1 118 ? -8.677 1.737 26.619 1.00 76.44 118 ASN A O 1
ATOM 961 N N . ARG A 1 119 ? -8.267 3.459 25.238 1.00 81.50 119 ARG A N 1
ATOM 962 C CA . ARG A 1 119 ? -8.600 4.511 26.197 1.00 81.50 119 ARG A CA 1
ATOM 963 C C . ARG A 1 119 ? -10.084 4.489 26.551 1.00 81.50 119 ARG A C 1
ATOM 965 O O . ARG A 1 119 ? -10.397 4.509 27.733 1.00 81.50 119 ARG A O 1
ATOM 972 N N . LEU A 1 120 ? -10.982 4.367 25.573 1.00 78.25 120 LEU A N 1
ATOM 973 C CA . LEU A 1 120 ? -12.428 4.252 25.800 1.00 78.25 120 LEU A CA 1
ATOM 974 C C . LEU A 1 120 ? -12.789 3.032 26.649 1.00 78.25 120 LEU A C 1
ATOM 976 O O . LEU A 1 120 ? -13.623 3.139 27.550 1.00 78.25 120 LEU A O 1
ATOM 980 N N . LEU A 1 121 ? -12.147 1.891 26.384 1.00 78.88 121 LEU A N 1
ATOM 981 C CA . LEU A 1 121 ? -12.278 0.685 27.203 1.00 78.88 121 LEU A CA 1
ATOM 982 C C . LEU A 1 121 ? -11.764 0.906 28.632 1.00 78.88 121 LEU A C 1
ATOM 984 O O . LEU A 1 121 ? -12.376 0.428 29.580 1.00 78.88 121 LEU A O 1
ATOM 988 N N . SER A 1 122 ? -10.664 1.642 28.795 1.00 75.94 122 SER A N 1
ATOM 989 C CA . SER A 1 122 ? -10.082 1.940 30.110 1.00 75.94 122 SER A CA 1
ATOM 990 C C . SER A 1 122 ? -10.909 2.951 30.914 1.00 75.94 122 SER A C 1
ATOM 992 O O . SER A 1 122 ? -11.080 2.780 32.117 1.00 75.94 122 SER A O 1
ATOM 994 N N . GLU A 1 123 ? -11.443 3.988 30.263 1.00 80.06 123 GLU A N 1
ATOM 995 C CA . GLU A 1 123 ? -12.278 5.025 30.888 1.00 80.06 123 GLU A CA 1
ATOM 996 C C . GLU A 1 123 ? -13.666 4.488 31.275 1.00 80.06 123 GLU A C 1
ATOM 998 O O . GLU A 1 123 ? -14.256 4.954 32.248 1.00 80.06 123 GLU A O 1
ATOM 1003 N N . ASN A 1 124 ? -14.184 3.488 30.550 1.00 80.25 124 ASN A N 1
ATOM 1004 C CA . ASN A 1 124 ? -15.511 2.919 30.780 1.00 80.25 124 ASN A CA 1
ATOM 1005 C C . ASN A 1 124 ? -15.429 1.437 31.190 1.00 80.25 124 ASN A C 1
ATOM 1007 O O . ASN A 1 124 ? -15.529 0.555 30.332 1.00 80.25 124 ASN A O 1
ATOM 1011 N N . PRO A 1 125 ? -15.355 1.117 32.496 1.00 81.38 125 PRO A N 1
ATOM 1012 C CA . PRO A 1 125 ? -15.282 -0.269 32.966 1.00 81.38 125 PRO A CA 1
ATOM 1013 C C . PRO A 1 125 ? -16.487 -1.129 32.541 1.00 81.38 125 PRO A C 1
ATOM 1015 O O . PRO A 1 125 ? -16.337 -2.329 32.325 1.00 81.38 125 PRO A O 1
ATOM 1018 N N . ALA A 1 126 ? -17.666 -0.528 32.339 1.00 81.25 126 ALA A N 1
ATOM 1019 C CA . ALA A 1 126 ? -18.835 -1.224 31.791 1.00 81.25 126 ALA A CA 1
ATOM 1020 C C . ALA A 1 126 ? -18.646 -1.641 30.319 1.00 81.25 126 ALA A C 1
ATOM 1022 O O . ALA A 1 126 ? -19.039 -2.741 29.935 1.00 81.25 126 ALA A O 1
ATOM 1023 N N . LEU A 1 127 ? -18.008 -0.789 29.504 1.00 80.38 127 LEU A N 1
ATOM 1024 C CA . LEU A 1 127 ? -17.690 -1.095 28.106 1.00 80.38 127 LEU A CA 1
ATOM 1025 C C . LEU A 1 127 ? -16.624 -2.191 28.021 1.00 80.38 127 LEU A C 1
ATOM 1027 O O . LEU A 1 127 ? -16.742 -3.092 27.196 1.00 80.38 127 LEU A O 1
ATOM 1031 N N . LEU A 1 128 ? -15.619 -2.153 28.902 1.00 81.31 128 LEU A N 1
ATOM 1032 C CA . LEU A 1 128 ? -14.620 -3.215 29.021 1.00 81.31 128 LEU A CA 1
ATOM 1033 C C . LEU A 1 128 ? -15.266 -4.562 29.361 1.00 81.31 128 LEU A C 1
ATOM 1035 O O . LEU A 1 128 ? -14.915 -5.575 28.760 1.00 81.31 128 LEU A O 1
ATOM 1039 N N . GLN A 1 129 ? -16.207 -4.580 30.310 1.00 81.50 129 GLN A N 1
ATOM 1040 C CA . GLN A 1 129 ? -16.909 -5.801 30.701 1.00 81.50 129 GLN A CA 1
ATOM 1041 C C . GLN A 1 129 ? -17.705 -6.378 29.523 1.00 81.50 129 GLN A C 1
ATOM 1043 O O . GLN A 1 129 ? -17.591 -7.568 29.255 1.00 81.50 129 GLN A O 1
ATOM 1048 N N . LEU A 1 130 ? -18.427 -5.534 28.778 1.00 81.12 130 LEU A N 1
ATOM 1049 C CA . LEU A 1 130 ? -19.134 -5.923 27.552 1.00 81.12 130 LEU A CA 1
ATOM 1050 C C . LEU A 1 130 ? -18.178 -6.426 26.463 1.00 81.12 130 LEU A C 1
ATOM 1052 O O . LEU A 1 130 ? -18.453 -7.443 25.839 1.00 81.12 130 LEU A O 1
ATOM 1056 N N . TYR A 1 131 ? -17.036 -5.764 26.257 1.00 80.38 131 TYR A N 1
ATOM 1057 C CA . TYR A 1 131 ? -16.019 -6.224 25.308 1.00 80.38 131 TYR A CA 1
ATOM 1058 C C . TYR A 1 131 ? -15.497 -7.610 25.693 1.00 80.38 131 TYR A C 1
ATOM 1060 O O . TYR A 1 131 ? -15.385 -8.491 24.847 1.00 80.38 131 TYR A O 1
ATOM 1068 N N . ARG A 1 132 ? -15.220 -7.843 26.982 1.00 81.12 132 ARG A N 1
ATOM 1069 C CA . ARG A 1 132 ? -14.833 -9.173 27.465 1.00 81.12 132 ARG A CA 1
ATOM 1070 C C . ARG A 1 132 ? -15.949 -10.192 27.246 1.00 81.12 132 ARG A C 1
ATOM 1072 O O . ARG A 1 132 ? -15.685 -11.260 26.714 1.00 81.12 132 ARG A O 1
ATOM 1079 N N . ASP A 1 133 ? -17.178 -9.859 27.613 1.00 80.56 133 ASP A N 1
ATOM 1080 C CA . ASP A 1 133 ? -18.301 -10.795 27.572 1.00 80.56 133 ASP A CA 1
ATOM 1081 C C . ASP A 1 133 ? -18.770 -11.133 26.155 1.00 80.56 133 ASP A C 1
ATOM 1083 O O . ASP A 1 133 ? -19.279 -12.223 25.943 1.00 80.56 133 ASP A O 1
ATOM 1087 N N . LEU A 1 134 ? -18.572 -10.241 25.182 1.00 78.44 134 LEU A N 1
ATOM 1088 C CA . LEU A 1 134 ? -19.039 -10.421 23.804 1.00 78.44 134 LEU A CA 1
ATOM 1089 C C . LEU A 1 134 ? -17.915 -10.821 22.836 1.00 78.44 134 LEU A C 1
ATOM 1091 O O . LEU A 1 134 ? -18.127 -11.649 21.952 1.00 78.44 134 LEU A O 1
ATOM 1095 N N . VAL A 1 135 ? -16.716 -10.250 22.995 1.00 78.31 135 VAL A N 1
ATOM 1096 C CA . VAL A 1 135 ? -15.589 -10.470 22.070 1.00 78.31 135 VAL A CA 1
ATOM 1097 C C . VAL A 1 135 ? -14.699 -11.630 22.524 1.00 78.31 135 VAL A C 1
ATOM 1099 O O . VAL A 1 135 ? -14.245 -12.407 21.687 1.00 78.31 135 VAL A O 1
ATOM 1102 N N . ILE A 1 136 ? -14.458 -11.810 23.833 1.00 75.62 136 ILE A N 1
ATOM 1103 C CA . ILE A 1 136 ? -13.614 -12.926 24.326 1.00 75.62 136 ILE A CA 1
ATOM 1104 C C . ILE A 1 136 ? -14.372 -14.254 24.288 1.00 75.62 136 ILE A C 1
ATOM 1106 O O . ILE A 1 136 ? -13.781 -15.291 23.998 1.00 75.62 136 ILE A O 1
ATOM 1110 N N . THR A 1 137 ? -15.682 -14.228 24.515 1.00 80.06 137 THR A N 1
ATOM 1111 C CA . THR A 1 137 ? -16.566 -15.394 24.346 1.00 80.06 137 THR A CA 1
ATOM 1112 C C . THR A 1 137 ? -16.805 -15.756 22.875 1.00 80.06 137 THR A C 1
ATOM 1114 O O . THR A 1 137 ? -17.452 -16.763 22.600 1.00 80.06 137 THR A O 1
ATOM 1117 N N . GLN A 1 138 ? -16.267 -14.961 21.938 1.00 72.31 138 GLN A N 1
ATOM 1118 C CA . GLN A 1 138 ? -16.448 -15.081 20.489 1.00 72.31 138 GLN A CA 1
ATOM 1119 C C . GLN A 1 138 ? -17.911 -15.035 20.024 1.00 72.31 138 GLN A C 1
ATOM 1121 O O . GLN A 1 138 ? -18.250 -15.601 18.986 1.00 72.31 138 GLN A O 1
ATOM 1126 N N . VAL A 1 139 ? -18.784 -14.348 20.766 1.00 76.50 139 VAL A N 1
ATOM 1127 C CA . VAL A 1 139 ? -20.181 -14.141 20.354 1.00 76.50 139 VAL A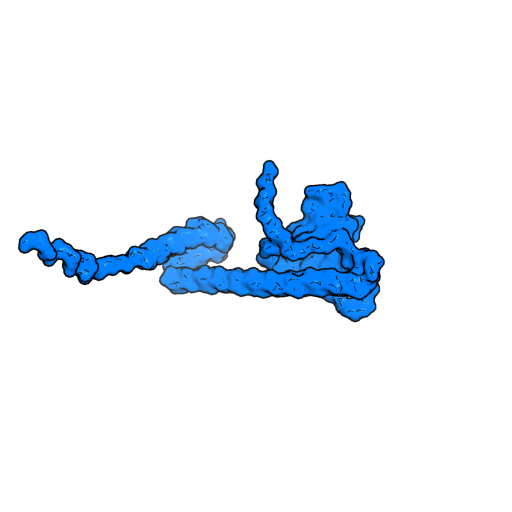 CA 1
ATOM 1128 C C . VAL A 1 139 ? -20.253 -13.179 19.164 1.00 76.50 139 VAL A C 1
ATOM 1130 O O . VAL A 1 139 ? -21.068 -13.387 18.268 1.00 76.50 139 VAL A O 1
ATOM 1133 N N . ILE A 1 140 ? -19.381 -12.165 19.127 1.00 78.69 140 ILE A N 1
ATOM 1134 C CA . ILE A 1 140 ? -19.236 -11.221 18.006 1.00 78.69 140 ILE A CA 1
ATOM 1135 C C . ILE A 1 140 ? -17.765 -10.890 17.738 1.00 78.69 140 ILE A C 1
ATOM 1137 O O . ILE A 1 140 ? -16.908 -11.018 18.619 1.00 78.69 140 ILE A O 1
ATOM 1141 N N . SER A 1 141 ? -17.464 -10.420 16.526 1.00 76.31 141 SER A N 1
ATOM 1142 C CA . SER A 1 141 ? -16.117 -9.960 16.187 1.00 76.31 141 SER A CA 1
ATOM 1143 C C . SER A 1 141 ? -15.783 -8.604 16.842 1.00 76.31 141 SER A C 1
ATOM 1145 O O . SER A 1 141 ? -16.679 -7.796 17.114 1.00 76.31 141 SER A O 1
ATOM 1147 N N . PRO A 1 142 ? -14.491 -8.296 17.080 1.00 71.81 142 PRO A N 1
ATOM 1148 C CA . PRO A 1 142 ? -14.082 -6.995 17.609 1.00 71.81 142 PRO A CA 1
ATOM 1149 C C . PRO A 1 142 ? -14.575 -5.831 16.738 1.00 71.81 142 PRO A C 1
ATOM 1151 O O . PRO A 1 142 ? -14.980 -4.796 17.260 1.00 71.81 142 PRO A O 1
ATOM 1154 N N . GLU A 1 143 ? -14.564 -5.994 15.414 1.00 71.94 143 GLU A N 1
ATOM 1155 C CA . GLU A 1 143 ? -15.012 -4.966 14.466 1.00 71.94 143 GLU A CA 1
ATOM 1156 C C . GLU A 1 143 ? -16.523 -4.705 14.559 1.00 71.94 143 GLU A C 1
ATOM 1158 O O . GLU A 1 143 ? -16.950 -3.546 14.533 1.00 71.94 143 GLU A O 1
ATOM 1163 N N . GLU A 1 144 ? -17.331 -5.753 14.751 1.00 72.81 144 GLU A N 1
ATOM 1164 C CA . GLU A 1 144 ? -18.776 -5.629 14.985 1.00 72.81 144 GLU A CA 1
ATOM 1165 C C . GLU A 1 144 ? -19.081 -4.945 16.319 1.00 72.81 144 GLU A C 1
ATOM 1167 O O . GLU A 1 144 ? -19.928 -4.049 16.367 1.00 72.81 144 GLU A O 1
ATOM 1172 N N . PHE A 1 145 ? -18.344 -5.284 17.382 1.00 81.06 145 PHE A N 1
ATOM 1173 C CA . PHE A 1 145 ? -18.472 -4.613 18.676 1.00 81.06 145 PHE A CA 1
ATOM 1174 C C . PHE A 1 145 ? -18.217 -3.104 18.556 1.00 81.06 145 PHE A C 1
ATOM 1176 O O . PHE A 1 145 ? -19.021 -2.292 19.019 1.00 81.06 145 PHE A O 1
ATOM 1183 N N . TRP A 1 146 ? -17.118 -2.709 17.903 1.00 76.62 146 TRP A N 1
ATOM 1184 C CA . TRP A 1 146 ? -16.792 -1.294 17.712 1.00 76.62 146 TRP A CA 1
ATOM 1185 C C . TRP A 1 146 ? -17.810 -0.577 16.812 1.00 76.62 146 TRP A C 1
ATOM 1187 O O . TRP A 1 146 ? -18.105 0.592 17.043 1.00 76.62 146 TRP A O 1
ATOM 1197 N N . SER A 1 147 ? -18.402 -1.266 15.837 1.00 71.69 147 SER A N 1
ATOM 1198 C CA . SER A 1 147 ? -19.388 -0.663 14.930 1.00 71.69 147 SER A CA 1
ATOM 1199 C C . SER A 1 147 ? -20.757 -0.440 15.586 1.00 71.69 147 SER A C 1
ATOM 1201 O O . SER A 1 147 ? -21.375 0.605 15.375 1.00 71.69 147 SER A O 1
ATOM 1203 N N . GLN A 1 148 ? -21.236 -1.395 16.391 1.00 68.62 148 GLN A N 1
ATOM 1204 C CA . GLN A 1 148 ? -22.581 -1.352 16.985 1.00 68.62 148 GLN A CA 1
ATOM 1205 C C . GLN A 1 148 ? -22.620 -0.732 18.382 1.00 68.62 148 GLN A C 1
ATOM 1207 O O . GLN A 1 148 ? -23.559 -0.007 18.715 1.00 68.62 148 GLN A O 1
ATOM 1212 N N . HIS A 1 149 ? -21.619 -1.027 19.213 1.00 64.56 149 HIS A N 1
ATOM 1213 C CA . HIS A 1 149 ? -21.626 -0.628 20.616 1.00 64.56 149 HIS A CA 1
ATOM 1214 C C . HIS A 1 149 ? -20.801 0.627 20.858 1.00 64.56 149 HIS A C 1
ATOM 1216 O O . HIS A 1 149 ? -21.252 1.498 21.597 1.00 64.56 149 HIS A O 1
ATOM 1222 N N . ALA A 1 150 ? -19.636 0.787 20.224 1.00 60.72 150 ALA A N 1
ATOM 1223 C CA . ALA A 1 150 ? -18.784 1.934 20.536 1.00 60.72 150 ALA A CA 1
ATOM 1224 C C . ALA A 1 150 ? -19.364 3.277 20.084 1.00 60.72 150 ALA A C 1
ATOM 1226 O O . ALA A 1 150 ? -19.182 4.266 20.788 1.00 60.72 150 ALA A O 1
ATOM 1227 N N . THR A 1 151 ? -20.148 3.315 19.005 1.00 62.38 151 THR A N 1
ATOM 1228 C CA . THR A 1 151 ? -20.884 4.513 18.563 1.00 62.38 151 THR A CA 1
ATOM 1229 C C . THR A 1 151 ? -21.762 5.106 19.668 1.00 62.38 151 THR A C 1
ATOM 1231 O O . THR A 1 151 ? -21.814 6.328 19.803 1.00 62.38 151 THR A O 1
ATOM 1234 N N . GLN A 1 152 ? -22.376 4.280 20.525 1.00 62.91 152 GLN A N 1
ATOM 1235 C CA . GLN A 1 152 ? -23.185 4.752 21.659 1.00 62.91 152 GLN A CA 1
ATOM 1236 C C . GLN A 1 152 ? -22.342 5.414 22.762 1.00 62.91 152 GLN A C 1
ATOM 1238 O O . GLN A 1 152 ? -22.818 6.325 23.442 1.00 62.91 152 GLN A O 1
ATOM 1243 N N . TYR A 1 153 ? -21.088 4.990 22.936 1.00 60.38 153 TYR A N 1
ATOM 1244 C CA . TYR A 1 153 ? -20.170 5.552 23.933 1.00 60.38 153 TYR A CA 1
ATOM 1245 C C . TYR A 1 153 ? -19.426 6.780 23.390 1.00 60.38 153 TYR A C 1
ATOM 1247 O O . TYR A 1 153 ? -19.290 7.767 24.112 1.00 60.38 153 TYR A O 1
ATOM 1255 N N . THR A 1 154 ? -19.046 6.784 22.108 1.00 57.41 154 THR A N 1
ATOM 1256 C CA . THR A 1 154 ? -18.465 7.953 21.429 1.00 57.41 154 THR A CA 1
ATOM 1257 C C . THR A 1 154 ? -19.481 9.095 21.316 1.00 57.41 154 THR A C 1
ATOM 1259 O O . THR A 1 154 ? -19.134 10.245 21.581 1.00 57.41 154 THR A O 1
ATOM 1262 N N . GLN A 1 155 ? -20.756 8.806 21.013 1.00 56.78 155 GLN A N 1
ATOM 1263 C CA . GLN A 1 155 ? -21.823 9.819 21.011 1.00 56.78 155 GLN A CA 1
ATOM 1264 C C . GLN A 1 155 ? -22.122 10.359 22.416 1.00 56.78 155 GLN A C 1
ATOM 1266 O O . GLN A 1 155 ? -22.325 11.562 22.569 1.00 56.78 155 GLN A O 1
ATOM 1271 N N . LYS A 1 156 ? -22.093 9.513 23.457 1.00 52.44 156 LYS A N 1
ATOM 1272 C CA . LYS A 1 156 ? -22.236 9.970 24.851 1.00 52.44 156 LYS A CA 1
ATOM 1273 C C . LYS A 1 156 ? -21.080 10.869 25.302 1.00 52.44 156 LYS A C 1
ATOM 1275 O O . LYS A 1 156 ? -21.341 11.873 25.960 1.00 52.44 156 LYS A O 1
ATOM 1280 N N . GLN A 1 157 ? -19.834 10.569 24.922 1.00 51.75 157 GLN A N 1
ATOM 1281 C CA . GLN A 1 157 ? -18.693 11.454 25.199 1.00 51.75 157 GLN A CA 1
ATOM 1282 C C . GLN A 1 157 ? -18.747 12.761 24.391 1.00 51.75 157 GLN A C 1
ATOM 1284 O O . GLN A 1 157 ? -18.422 13.818 24.931 1.00 51.75 157 GLN A O 1
ATOM 1289 N N . ALA A 1 158 ? -19.186 12.727 23.127 1.00 49.84 158 ALA A N 1
ATOM 1290 C CA . ALA A 1 158 ? -19.380 13.936 22.321 1.00 49.84 158 ALA A CA 1
ATOM 1291 C C . ALA A 1 158 ? -20.479 14.846 2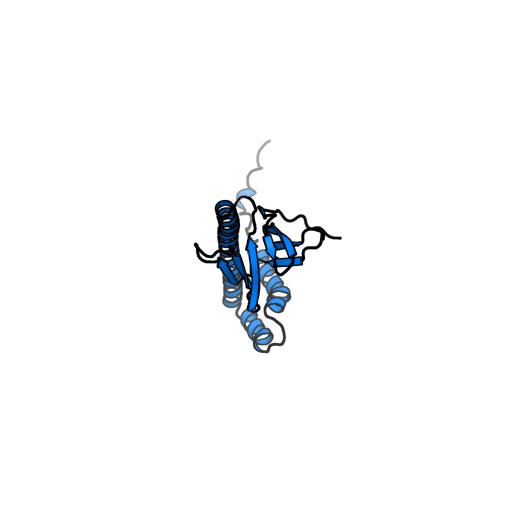2.903 1.00 49.84 158 ALA A C 1
ATOM 1293 O O . ALA A 1 158 ? -20.299 16.061 22.952 1.00 49.84 158 ALA A O 1
ATOM 1294 N N . ALA A 1 159 ? -21.565 14.260 23.421 1.00 49.31 159 ALA A N 1
ATOM 1295 C CA . ALA A 1 159 ? -22.629 14.985 24.113 1.00 49.31 159 ALA A CA 1
ATOM 1296 C C . ALA A 1 159 ? -22.164 15.579 25.458 1.00 49.31 159 ALA A C 1
ATOM 1298 O O . ALA A 1 159 ? -22.483 16.725 25.758 1.00 49.31 159 ALA A O 1
ATOM 1299 N N . GLN A 1 160 ? -21.349 14.858 26.240 1.00 49.28 160 GLN A N 1
ATOM 1300 C CA . GLN A 1 160 ? -20.776 15.382 27.492 1.00 49.28 160 GLN A CA 1
ATOM 1301 C C . GLN A 1 160 ? -19.759 16.516 27.279 1.00 49.28 160 GLN A C 1
ATOM 1303 O O . GLN A 1 160 ? -19.541 17.321 28.179 1.00 49.28 160 GLN A O 1
ATOM 1308 N N . LYS A 1 161 ? -19.140 16.622 26.096 1.00 46.47 161 LYS A N 1
ATOM 1309 C CA . LYS A 1 161 ? -18.203 17.711 25.775 1.00 46.47 161 LYS A CA 1
ATOM 1310 C C . LYS A 1 161 ? -18.887 19.029 25.376 1.00 46.47 161 LYS A C 1
ATOM 1312 O O . LYS A 1 161 ? -18.189 20.030 25.232 1.00 46.47 161 LYS A O 1
ATOM 1317 N N . GLN A 1 162 ? -20.213 19.048 25.192 1.00 44.69 162 GLN A N 1
ATOM 1318 C CA . GLN A 1 162 ? -20.984 20.233 24.781 1.00 44.69 162 GLN A CA 1
ATOM 1319 C C . GLN A 1 162 ? -21.664 21.000 25.931 1.00 44.69 162 GLN A C 1
ATOM 1321 O O . GLN A 1 162 ? -22.543 21.817 25.675 1.00 44.69 162 GLN A O 1
ATOM 1326 N N . GLU A 1 163 ? -21.234 20.842 27.184 1.00 43.78 163 GLU A N 1
ATOM 1327 C CA . GLU A 1 163 ? -21.663 21.733 28.276 1.00 43.78 163 GLU A CA 1
ATOM 1328 C C . GLU A 1 163 ? -20.668 22.887 28.489 1.00 43.78 163 GLU A C 1
ATOM 1330 O O . GLU A 1 163 ? -20.050 23.022 29.542 1.00 43.78 163 GLU A O 1
ATOM 1335 N N . VAL A 1 164 ? -20.494 23.753 27.483 1.00 47.94 164 VAL A N 1
ATOM 1336 C CA . VAL A 1 164 ? -19.925 25.091 27.729 1.00 47.94 164 VAL A CA 1
ATOM 1337 C C . VAL A 1 164 ? -21.090 26.034 27.994 1.00 47.94 164 VAL A C 1
ATOM 1339 O O . VAL A 1 164 ? -21.710 26.570 27.077 1.00 47.94 164 VAL A O 1
ATOM 1342 N N . GLY A 1 165 ? -21.405 26.194 29.279 1.00 50.09 165 GLY A N 1
ATOM 1343 C CA . GLY A 1 165 ? -22.353 27.186 29.762 1.00 50.09 165 GLY A CA 1
ATOM 1344 C C . GLY A 1 165 ? -21.934 28.590 29.327 1.00 50.09 165 GLY A C 1
ATOM 1345 O O . GLY A 1 165 ? -20.810 29.030 29.576 1.00 50.09 165 GLY A O 1
ATOM 1346 N N . VAL A 1 166 ? -22.855 29.307 28.688 1.00 53.97 166 VAL A N 1
ATOM 1347 C CA . VAL A 1 166 ? -22.721 30.745 28.455 1.00 53.97 166 VAL A CA 1
ATOM 1348 C C . VAL A 1 166 ? -22.663 31.407 29.834 1.00 53.97 166 VAL A C 1
ATOM 1350 O O . VAL A 1 166 ? -23.635 31.372 30.586 1.00 53.97 166 VAL A O 1
ATOM 1353 N N . SER A 1 167 ? -21.507 31.954 30.218 1.00 47.59 167 SER A N 1
ATOM 1354 C CA . SER A 1 167 ? -21.371 32.679 31.485 1.00 47.59 167 SER A CA 1
ATOM 1355 C C . SER A 1 167 ? -22.330 33.875 31.500 1.00 47.59 167 SER A C 1
ATOM 1357 O O . SER A 1 167 ? -22.323 34.685 30.573 1.00 47.59 167 SER A O 1
ATOM 1359 N N . GLY A 1 168 ? -23.119 34.023 32.571 1.00 52.53 168 GLY A N 1
ATOM 1360 C CA . GLY A 1 168 ? -24.120 35.090 32.758 1.00 52.53 168 GLY A CA 1
ATOM 1361 C C . GLY A 1 168 ? -23.591 36.536 32.734 1.00 52.53 168 GLY A C 1
ATOM 1362 O O . GLY A 1 168 ? -24.363 37.468 32.926 1.00 52.53 168 GLY A O 1
ATOM 1363 N N . ALA A 1 169 ? -22.300 36.742 32.461 1.00 55.44 169 ALA A N 1
ATOM 1364 C CA . ALA A 1 169 ? -21.679 38.049 32.262 1.00 55.44 169 ALA A CA 1
ATOM 1365 C C . ALA A 1 169 ? -21.986 38.681 30.886 1.00 55.44 169 ALA A C 1
ATOM 1367 O O . ALA A 1 169 ? -21.743 39.868 30.706 1.00 55.44 169 ALA A O 1
ATOM 1368 N N . PHE A 1 170 ? -22.533 37.923 29.925 1.00 53.25 170 PHE A N 1
ATOM 1369 C CA . PHE A 1 170 ? -22.828 38.422 28.570 1.00 53.25 170 PHE A CA 1
ATOM 1370 C C . PHE A 1 170 ? -24.245 39.006 28.381 1.00 53.25 170 PHE A C 1
ATOM 1372 O O . PHE A 1 170 ? -24.562 39.472 27.291 1.00 53.25 170 PHE A O 1
ATOM 1379 N N . LEU A 1 171 ? -25.105 39.000 29.413 1.00 52.88 171 LEU A N 1
ATOM 1380 C CA . LEU A 1 171 ? -26.489 39.508 29.322 1.00 52.88 171 LEU A CA 1
ATOM 1381 C C . LEU A 1 171 ? -26.716 40.884 29.974 1.00 52.88 171 LEU A C 1
ATOM 1383 O O . LEU A 1 171 ? -27.840 41.378 29.959 1.00 52.88 171 LEU A O 1
ATOM 1387 N N . VAL A 1 172 ? -25.683 41.535 30.518 1.00 54.59 172 VAL A N 1
ATOM 1388 C CA . VAL A 1 172 ? -25.816 42.856 31.166 1.00 54.59 172 VAL A CA 1
ATOM 1389 C C . VAL A 1 172 ? -25.097 43.928 30.353 1.00 54.59 172 VAL A C 1
ATOM 1391 O O . VAL A 1 172 ? -24.101 44.494 30.789 1.00 54.59 172 VAL A O 1
ATOM 1394 N N . SER A 1 173 ? -25.581 44.218 29.147 1.00 52.75 173 SER A N 1
ATOM 1395 C CA . SER A 1 173 ? -25.161 45.434 28.439 1.00 52.75 173 SER A CA 1
ATOM 1396 C C . SER A 1 173 ? -26.166 45.899 27.387 1.00 52.75 173 SER A C 1
ATOM 1398 O O . SER A 1 173 ? -25.764 46.179 26.272 1.00 52.75 173 SER A O 1
ATOM 1400 N N . TYR A 1 174 ? -27.456 45.991 27.716 1.00 55.47 174 TYR A N 1
ATOM 1401 C CA . TYR A 1 174 ? -28.383 46.887 27.004 1.00 55.47 174 TYR A 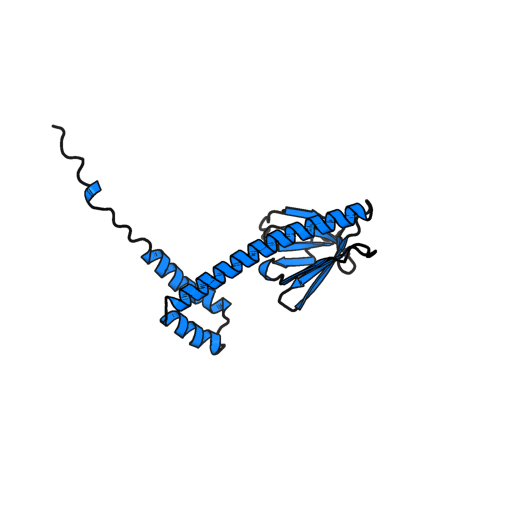CA 1
ATOM 1402 C C . TYR A 1 174 ? -29.465 47.391 27.966 1.00 55.47 174 TYR A C 1
ATOM 1404 O O . TYR A 1 174 ? -30.644 47.087 27.835 1.00 55.47 174 TYR A O 1
ATOM 1412 N N . GLN A 1 175 ? -29.046 48.165 28.963 1.00 53.38 175 GLN A N 1
ATOM 1413 C CA . GLN A 1 175 ? -29.927 49.093 29.661 1.00 53.38 175 GLN A CA 1
ATOM 1414 C C . GLN A 1 175 ? -29.207 50.439 29.647 1.00 53.38 175 GLN A C 1
ATOM 1416 O O . GLN A 1 175 ? -28.209 50.569 30.344 1.00 53.38 175 GLN A O 1
ATOM 1421 N N . TYR A 1 176 ? -29.660 51.354 28.786 1.00 46.03 176 TYR A N 1
ATOM 1422 C CA . TYR A 1 176 ? -29.674 52.823 28.903 1.00 46.03 176 TYR A CA 1
ATOM 1423 C C . TYR A 1 176 ? -29.584 53.468 27.515 1.00 46.03 176 TYR A C 1
ATOM 1425 O O . TYR A 1 176 ? -28.499 53.582 26.963 1.00 46.03 176 TYR A O 1
ATOM 1433 N N . GLU A 1 177 ? -30.726 53.923 27.000 1.00 42.50 177 GLU A N 1
ATOM 1434 C CA . GLU A 1 177 ? -30.837 55.198 26.280 1.00 42.50 177 GLU A CA 1
ATOM 1435 C C . GLU A 1 177 ? -32.315 55.633 26.289 1.00 42.50 177 GLU A C 1
ATOM 1437 O O . GLU A 1 177 ? -33.152 55.055 25.596 1.00 42.50 177 GLU A O 1
ATOM 1442 N N . PHE A 1 178 ? -32.626 56.604 27.150 1.00 41.88 178 PHE A N 1
ATOM 1443 C CA . PHE A 1 178 ? -33.718 57.572 27.021 1.00 41.88 178 PHE A CA 1
ATOM 1444 C C . PHE A 1 178 ? -33.250 58.882 27.652 1.00 41.88 178 PHE A C 1
ATOM 1446 O O . PHE A 1 178 ? -32.595 58.804 28.720 1.00 41.88 178 PHE A O 1
#

Sequence (178 aa):
MTTSSEDVLLQIGQVRYKKGDGTLYVMNERLAWMVDHRDMVSVSHRYTDIKLQKISPEGKPKIQLQVVLHDGSASTFHFVNHEGVAAQLKDRDNVKELLQQLLQKFKREVNKELEEKNRLLSENPALLQLYRDLVITQVISPEEFWSQHATQYTQKQAAQKQEVGVSGAFLVSYQYEF